Protein AF-A0A4Y2HXK1-F1 (afdb_monomer_lite)

pLDDT: mean 71.29, std 12.02, range [46.91, 94.69]

Foldseek 3Di:
DDDPPDDDDDPVRVVVVVVVVVVVVVVDDPPDCVVVPDPPPVQPPPPDDPVLSVLVVCVVVVVDDPVSNVVSVVVVVVVVVPD

Organism: Araneus ventricosus (NCBI:txid182803)

Sequence (83 aa):
MPQAYVEPLTYLELYSRRKAIVNISWRHPPAHSWYRSEGPGAAIRFKGVRTDQTALARLSSGHLKTSDSLALIRSSISAQSAT

Structure (mmCIF, N/CA/C/O backbone):
data_AF-A0A4Y2HXK1-F1
#
_entry.id   AF-A0A4Y2HXK1-F1
#
loop_
_atom_site.group_PDB
_atom_site.id
_atom_site.type_symbol
_atom_site.label_atom_id
_atom_site.label_alt_id
_atom_site.label_comp_id
_atom_site.label_asym_id
_atom_site.label_entity_id
_atom_site.label_seq_id
_atom_site.pdbx_PDB_ins_code
_atom_site.Cartn_x
_atom_site.Cartn_y
_atom_site.Cartn_z
_atom_site.occupancy
_atom_site.B_iso_or_equiv
_atom_site.auth_seq_id
_atom_site.auth_comp_id
_atom_site.auth_asym_id
_atom_site.auth_atom_id
_atom_site.pdbx_PDB_model_num
ATOM 1 N N . MET A 1 1 ? -40.530 -6.080 31.478 1.00 53.41 1 MET A N 1
ATOM 2 C CA . MET A 1 1 ? -39.310 -6.088 30.644 1.00 53.41 1 MET A CA 1
ATOM 3 C C . MET A 1 1 ? -38.162 -6.551 31.522 1.00 53.41 1 MET A C 1
ATOM 5 O O . MET A 1 1 ? -37.923 -5.876 32.516 1.00 53.41 1 MET A O 1
ATOM 9 N N . PRO A 1 2 ? -37.528 -7.710 31.275 1.00 58.94 2 PRO A N 1
ATOM 10 C CA . PRO A 1 2 ? -36.382 -8.123 32.076 1.00 58.94 2 PRO A CA 1
ATOM 11 C C . PRO A 1 2 ? -35.193 -7.212 31.747 1.00 58.94 2 PRO A C 1
ATOM 13 O O . PRO A 1 2 ? -34.739 -7.152 30.606 1.00 58.94 2 PRO A O 1
ATOM 16 N N . GLN A 1 3 ? -34.733 -6.462 32.746 1.00 60.47 3 GLN A N 1
ATOM 17 C CA . GLN A 1 3 ? -33.575 -5.583 32.641 1.00 60.47 3 GLN A CA 1
ATOM 18 C C . GLN A 1 3 ? -32.317 -6.461 32.666 1.00 60.47 3 GLN A C 1
ATOM 20 O O . GLN A 1 3 ? -31.952 -6.994 33.712 1.00 60.47 3 GLN A O 1
ATOM 25 N N . ALA A 1 4 ? -31.676 -6.661 31.514 1.00 65.06 4 ALA A N 1
ATOM 26 C CA . ALA A 1 4 ? -30.381 -7.328 31.459 1.00 65.06 4 ALA A CA 1
ATOM 27 C C . ALA A 1 4 ? -29.339 -6.412 32.114 1.00 65.06 4 ALA A C 1
ATOM 29 O O . ALA A 1 4 ? -29.029 -5.340 31.592 1.00 65.06 4 ALA A O 1
ATOM 30 N N . TYR A 1 5 ? -28.839 -6.810 33.282 1.00 61.53 5 TYR A N 1
ATOM 31 C CA . TYR A 1 5 ? -27.735 -6.124 33.939 1.00 61.53 5 TYR A CA 1
ATOM 32 C C . TYR A 1 5 ? -26.470 -6.395 33.119 1.00 61.53 5 TYR A C 1
ATOM 34 O O . TYR A 1 5 ? -25.970 -7.519 33.084 1.00 61.53 5 TYR A O 1
ATOM 42 N N . VAL A 1 6 ? -26.008 -5.393 32.372 1.00 69.44 6 VAL A N 1
ATOM 43 C CA . VAL A 1 6 ? -24.748 -5.475 31.630 1.00 69.44 6 VAL A CA 1
ATOM 44 C C . VAL A 1 6 ? -23.657 -4.993 32.572 1.00 69.44 6 VAL A C 1
ATOM 46 O O . VAL A 1 6 ? -23.508 -3.790 32.781 1.00 69.44 6 VAL A O 1
ATOM 49 N N . GLU A 1 7 ? -22.923 -5.935 33.160 1.00 74.31 7 GLU A N 1
ATOM 50 C CA . GLU A 1 7 ? -21.703 -5.633 33.910 1.00 74.31 7 GLU A CA 1
ATOM 51 C C . GLU A 1 7 ? -20.720 -4.865 33.005 1.00 74.31 7 GLU A C 1
ATOM 53 O O . GLU A 1 7 ? -20.397 -5.336 31.904 1.00 74.31 7 GLU A O 1
ATOM 58 N N . PRO A 1 8 ? -20.260 -3.667 33.410 1.00 77.50 8 PRO A N 1
ATOM 59 C CA . PRO A 1 8 ? -19.286 -2.906 32.645 1.00 77.50 8 PRO A CA 1
ATOM 60 C C . PRO A 1 8 ? -17.961 -3.669 32.548 1.00 77.50 8 PRO A C 1
ATOM 62 O O . PRO A 1 8 ? -17.351 -4.008 33.559 1.00 77.5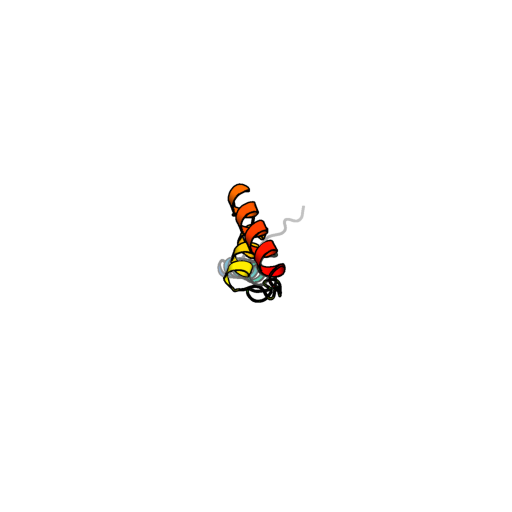0 8 PRO A O 1
ATOM 65 N N . LEU A 1 9 ? -17.490 -3.896 31.320 1.00 83.56 9 LEU A N 1
ATOM 66 C CA . LEU A 1 9 ? -16.171 -4.481 31.067 1.00 83.56 9 LEU A CA 1
ATOM 67 C C . LEU A 1 9 ? -15.080 -3.667 31.767 1.00 83.56 9 LEU A C 1
ATOM 69 O O . LEU A 1 9 ? -15.034 -2.436 31.675 1.00 83.56 9 LEU A O 1
ATOM 73 N N . THR A 1 10 ? -14.164 -4.377 32.416 1.00 89.56 10 THR A N 1
ATOM 74 C CA . THR A 1 10 ? -13.003 -3.777 33.066 1.00 89.56 10 THR A CA 1
ATOM 75 C C . THR A 1 10 ? -12.102 -3.085 32.037 1.00 89.56 10 THR A C 1
ATOM 77 O O . THR A 1 10 ? -12.088 -3.408 30.844 1.00 89.56 10 THR A O 1
ATOM 80 N N . TYR A 1 11 ? -11.291 -2.127 32.493 1.00 89.56 11 TYR A N 1
ATOM 81 C CA . TYR A 1 11 ? -10.366 -1.385 31.627 1.00 89.56 11 TYR A CA 1
ATOM 82 C C . TYR A 1 11 ? -9.451 -2.305 30.797 1.00 89.56 11 TYR A C 1
ATOM 84 O O . TYR A 1 11 ? -9.220 -2.058 29.610 1.00 89.56 11 TYR A O 1
ATOM 92 N N . LEU A 1 12 ? -8.958 -3.390 31.403 1.00 93.38 12 LEU A N 1
ATOM 93 C CA . LEU A 1 12 ? -8.051 -4.331 30.749 1.00 93.38 12 LEU A CA 1
ATOM 94 C C . LEU A 1 12 ? -8.739 -5.117 29.624 1.00 93.38 12 LEU A C 1
ATOM 96 O O . LEU A 1 12 ? -8.134 -5.357 28.577 1.00 93.38 12 LEU A O 1
ATOM 100 N N . GLU A 1 13 ? -10.008 -5.479 29.801 1.00 93.62 13 GLU A N 1
ATOM 101 C CA . GLU A 1 13 ? -10.791 -6.171 28.776 1.00 93.62 13 GLU A CA 1
ATOM 102 C C . GLU A 1 13 ? -11.083 -5.250 27.589 1.00 93.62 13 GLU A C 1
ATOM 104 O O . GLU A 1 13 ? -10.925 -5.651 26.433 1.00 93.62 13 GLU A O 1
ATOM 109 N N . LEU A 1 14 ? -11.421 -3.983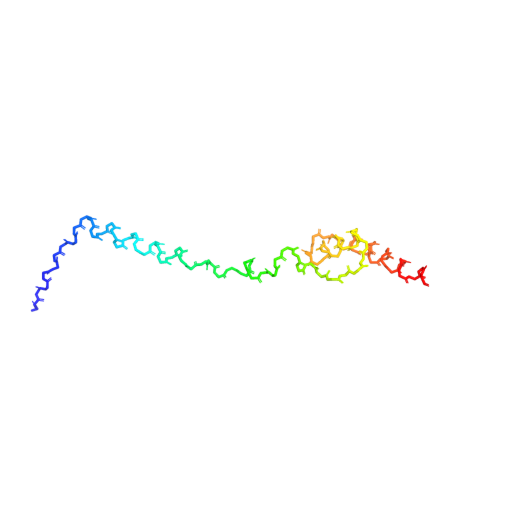 27.856 1.00 93.69 14 LEU A N 1
ATOM 110 C CA . LEU A 1 14 ? -11.610 -2.970 26.814 1.00 93.69 14 LEU A CA 1
ATOM 111 C C . LEU A 1 14 ? -10.317 -2.717 26.026 1.00 93.69 14 LEU A C 1
ATOM 113 O O . LEU A 1 14 ? -10.340 -2.667 24.790 1.00 93.69 14 LEU A O 1
ATOM 117 N N . TYR A 1 15 ? -9.184 -2.604 26.725 1.00 93.38 15 TYR A N 1
ATOM 118 C CA . TYR A 1 15 ? -7.868 -2.451 26.108 1.00 93.38 15 TYR A CA 1
ATOM 119 C C . TYR A 1 15 ? -7.516 -3.656 25.223 1.00 93.38 15 TYR A C 1
ATOM 121 O O . TYR A 1 15 ? -7.149 -3.491 24.055 1.00 93.38 15 TYR A O 1
ATOM 129 N N . SER A 1 16 ? -7.700 -4.870 25.748 1.00 93.12 16 SER A N 1
ATOM 130 C CA . SER A 1 16 ? -7.402 -6.120 25.041 1.00 93.12 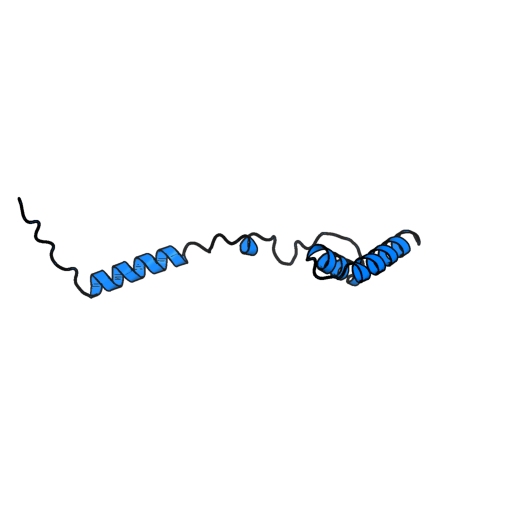16 SER A CA 1
ATOM 131 C C . SER A 1 16 ? -8.277 -6.290 23.800 1.00 93.12 16 SER A C 1
ATOM 133 O O . SER A 1 16 ? -7.771 -6.608 22.721 1.00 93.12 16 SER A O 1
ATOM 135 N N . ARG A 1 17 ? -9.575 -5.978 23.903 1.00 94.69 17 ARG A N 1
ATOM 136 C CA . ARG A 1 17 ? -10.512 -6.024 22.774 1.00 94.69 17 ARG A CA 1
ATOM 137 C C . ARG A 1 17 ? -10.120 -5.043 21.670 1.00 94.69 17 ARG A C 1
ATOM 139 O O . ARG A 1 17 ? -10.100 -5.417 20.499 1.00 94.69 17 ARG A O 1
ATOM 146 N N . ARG A 1 18 ? -9.751 -3.805 22.023 1.00 94.38 18 ARG A N 1
ATOM 147 C CA . ARG A 1 18 ? -9.284 -2.806 21.046 1.00 94.38 18 ARG A CA 1
ATOM 148 C C . ARG A 1 18 ? -7.998 -3.265 20.354 1.00 94.38 18 ARG A C 1
ATOM 150 O O . ARG A 1 18 ? -7.894 -3.166 19.133 1.00 94.38 18 ARG A O 1
ATOM 157 N N . LYS A 1 19 ? -7.036 -3.804 21.108 1.00 93.75 19 LYS A N 1
ATOM 158 C CA . LYS A 1 19 ? -5.783 -4.344 20.557 1.00 93.75 19 LYS A CA 1
ATOM 159 C C . LYS A 1 19 ? -6.017 -5.522 19.614 1.00 93.75 19 LYS A C 1
ATOM 161 O O . LYS A 1 19 ? -5.359 -5.577 18.578 1.00 93.75 19 LYS A O 1
ATOM 166 N N . ALA A 1 20 ? -6.949 -6.420 19.931 1.00 93.56 20 ALA A N 1
ATOM 167 C CA . ALA A 1 20 ? -7.296 -7.546 19.069 1.00 93.56 20 ALA A CA 1
ATOM 168 C C . ALA A 1 20 ? -7.843 -7.081 17.710 1.00 93.56 20 ALA A C 1
ATOM 170 O O . ALA A 1 20 ? -7.391 -7.569 16.678 1.00 93.56 20 ALA A O 1
ATOM 171 N N . ILE A 1 21 ? -8.737 -6.083 17.701 1.00 91.31 21 ILE A N 1
ATOM 172 C CA . ILE A 1 21 ? -9.286 -5.502 16.463 1.00 91.31 21 ILE A CA 1
ATOM 173 C C . ILE A 1 21 ? -8.167 -4.906 15.600 1.00 91.31 21 ILE A C 1
ATOM 175 O O . ILE A 1 21 ? -8.065 -5.224 14.419 1.00 91.31 21 ILE A O 1
ATOM 179 N N . VAL A 1 22 ? -7.281 -4.101 16.195 1.00 89.69 22 VAL A N 1
ATOM 180 C CA . VAL A 1 22 ? -6.142 -3.501 15.476 1.00 89.69 22 VAL A CA 1
ATOM 181 C C . VAL A 1 22 ? -5.204 -4.573 14.914 1.00 89.69 22 VAL A C 1
ATOM 183 O O . VAL A 1 22 ? -4.745 -4.459 13.781 1.00 89.69 22 VAL A O 1
ATOM 186 N N . ASN A 1 23 ? -4.943 -5.634 15.680 1.00 89.81 23 ASN A N 1
ATOM 187 C CA . ASN A 1 23 ? -4.083 -6.734 15.249 1.00 89.81 23 ASN A CA 1
ATOM 188 C C . ASN A 1 23 ? -4.678 -7.504 14.056 1.00 89.81 23 ASN A C 1
ATOM 190 O O . ASN A 1 23 ? -3.946 -7.881 13.146 1.00 89.81 23 ASN A O 1
ATOM 194 N N . ILE A 1 24 ? -6.000 -7.707 14.033 1.00 87.56 24 ILE A N 1
ATOM 195 C CA . ILE A 1 24 ? -6.699 -8.322 12.893 1.00 87.56 24 ILE A CA 1
ATOM 196 C C . ILE A 1 24 ? -6.589 -7.425 11.655 1.00 87.56 2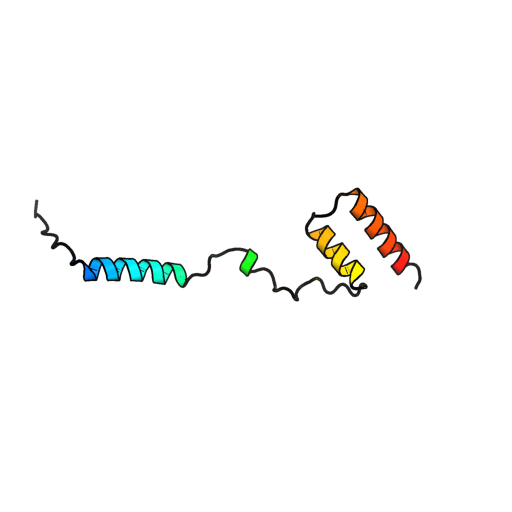4 ILE A C 1
ATOM 198 O O . ILE A 1 24 ? -6.240 -7.918 10.585 1.00 87.56 24 ILE A O 1
ATOM 202 N N . SER A 1 25 ? -6.797 -6.112 11.802 1.00 84.19 25 SER A N 1
ATOM 203 C CA . SER A 1 25 ? -6.645 -5.162 10.692 1.00 84.19 25 SER A CA 1
ATOM 204 C C . SER A 1 25 ? -5.228 -5.147 10.113 1.00 84.19 25 SER A C 1
ATOM 206 O O . SER A 1 25 ? -5.069 -4.989 8.910 1.00 84.19 25 SER A O 1
ATOM 208 N N . TRP A 1 26 ? -4.197 -5.345 10.942 1.00 80.31 26 TRP A N 1
ATOM 209 C CA . TRP A 1 26 ? -2.799 -5.374 10.491 1.00 80.31 26 TRP A CA 1
ATOM 210 C C . TRP A 1 26 ? -2.394 -6.676 9.792 1.00 80.31 26 TRP A C 1
ATOM 212 O O . TRP A 1 26 ? -1.441 -6.689 9.016 1.00 80.31 26 TRP A O 1
ATOM 222 N N . ARG A 1 27 ? -3.095 -7.784 10.064 1.00 83.12 27 ARG A N 1
ATOM 223 C CA . ARG A 1 27 ? -2.826 -9.083 9.422 1.00 83.12 27 ARG A CA 1
ATOM 224 C C . ARG A 1 27 ? -3.259 -9.128 7.964 1.00 83.12 27 ARG A C 1
ATOM 226 O O . ARG A 1 27 ? -2.734 -9.942 7.209 1.00 83.12 27 ARG A O 1
ATOM 233 N N . HIS A 1 28 ? -4.198 -8.277 7.571 1.00 76.50 28 HIS A N 1
ATOM 234 C CA . HIS A 1 28 ? -4.591 -8.139 6.182 1.00 76.50 28 HIS A CA 1
ATOM 235 C C . HIS A 1 28 ? -3.788 -6.999 5.558 1.00 76.50 28 HIS A C 1
ATOM 237 O O . HIS A 1 28 ? -4.086 -5.837 5.840 1.00 76.50 28 HIS A O 1
ATOM 243 N N . PRO A 1 29 ? -2.773 -7.290 4.716 1.00 69.69 29 PRO A N 1
ATOM 244 C CA . PRO A 1 29 ? -2.179 -6.235 3.918 1.00 69.69 29 PRO A CA 1
ATOM 245 C C . PRO A 1 29 ? -3.307 -5.569 3.122 1.00 69.69 29 PRO A C 1
ATOM 247 O O . PRO A 1 29 ? -4.190 -6.276 2.616 1.00 69.69 29 PRO A O 1
ATOM 250 N N . PRO A 1 30 ? -3.331 -4.228 3.039 1.00 71.50 30 PRO A N 1
ATOM 251 C CA . PRO A 1 30 ? -4.341 -3.540 2.258 1.00 71.50 30 PRO A CA 1
ATOM 252 C C . PRO A 1 30 ? -4.344 -4.140 0.856 1.00 71.50 30 PRO A C 1
ATOM 254 O O . PRO A 1 30 ? -3.282 -4.351 0.264 1.00 71.50 30 PRO A O 1
ATOM 257 N N . ALA A 1 31 ? -5.537 -4.446 0.345 1.00 67.81 31 ALA A N 1
ATOM 258 C CA . ALA A 1 31 ? -5.740 -4.966 -1.001 1.00 67.81 31 ALA A CA 1
ATOM 259 C C . ALA A 1 31 ? -5.466 -3.855 -2.026 1.00 67.81 31 ALA A C 1
ATOM 261 O O . ALA A 1 31 ? -6.348 -3.407 -2.750 1.00 67.81 31 ALA A O 1
ATOM 262 N N . HIS A 1 32 ? -4.236 -3.351 -2.041 1.00 70.31 32 HIS A N 1
ATOM 263 C CA . HIS A 1 32 ? -3.796 -2.340 -2.971 1.00 70.31 32 HIS A CA 1
ATOM 264 C C . HIS A 1 32 ? -3.185 -3.049 -4.169 1.00 70.31 32 HIS A C 1
ATOM 266 O O . HIS A 1 32 ? -2.248 -3.838 -4.036 1.00 70.31 32 HIS A O 1
ATOM 272 N N . SER A 1 33 ? -3.692 -2.727 -5.357 1.00 68.19 33 SER A N 1
ATOM 273 C CA . SER A 1 33 ? -3.154 -3.191 -6.641 1.00 68.19 33 SER A CA 1
ATOM 274 C C . SER A 1 33 ? -1.645 -2.949 -6.781 1.00 68.19 33 SER A C 1
ATOM 276 O O . SER A 1 33 ? -0.968 -3.706 -7.467 1.00 68.19 33 SER A O 1
ATOM 278 N N . TRP A 1 34 ? -1.106 -1.959 -6.062 1.00 64.69 34 TRP A N 1
ATOM 279 C CA . TRP A 1 34 ? 0.321 -1.644 -5.980 1.00 64.69 34 TRP A CA 1
ATOM 280 C C . TRP A 1 34 ? 1.179 -2.754 -5.353 1.00 64.69 34 TRP A C 1
ATOM 282 O O . TRP A 1 34 ? 2.346 -2.874 -5.693 1.00 64.69 34 TRP A O 1
ATOM 292 N N . TYR A 1 35 ? 0.625 -3.584 -4.462 1.00 64.62 35 TYR A N 1
ATOM 293 C CA . TYR A 1 35 ? 1.333 -4.756 -3.918 1.00 64.62 35 TYR A CA 1
ATOM 294 C C . TYR A 1 35 ? 1.168 -5.998 -4.810 1.00 64.62 35 TYR A C 1
ATOM 296 O O . TYR A 1 35 ? 1.833 -7.011 -4.612 1.00 64.62 35 TYR A O 1
ATOM 304 N N . ARG A 1 36 ? 0.253 -5.927 -5.788 1.00 64.38 36 ARG A N 1
ATOM 305 C CA . ARG A 1 36 ? 0.026 -6.951 -6.815 1.00 64.38 36 ARG A CA 1
ATOM 306 C C . ARG A 1 36 ? 0.785 -6.688 -8.110 1.00 64.38 36 ARG A C 1
ATOM 308 O O . ARG A 1 36 ? 0.734 -7.551 -8.984 1.00 64.38 36 ARG A O 1
ATOM 315 N N . SER A 1 37 ? 1.435 -5.533 -8.268 1.00 63.91 37 SER A N 1
ATOM 316 C CA . SER A 1 37 ? 2.311 -5.334 -9.415 1.00 63.91 37 SER A CA 1
ATOM 317 C C . SER A 1 37 ? 3.438 -6.354 -9.320 1.00 63.91 37 SER A C 1
ATOM 319 O O . SER A 1 37 ? 4.044 -6.544 -8.262 1.00 63.91 37 SER A O 1
ATOM 321 N N . GLU A 1 38 ? 3.660 -7.082 -10.413 1.00 66.25 38 GLU A N 1
ATOM 322 C CA . GLU A 1 38 ? 4.815 -7.958 -10.516 1.00 66.25 38 GLU A CA 1
ATOM 323 C C . GLU A 1 38 ? 6.049 -7.120 -10.162 1.00 66.25 38 GLU A C 1
ATOM 325 O O . GLU A 1 38 ? 6.185 -5.989 -10.637 1.00 66.25 38 GLU A O 1
ATOM 330 N N . GLY A 1 39 ? 6.868 -7.614 -9.227 1.00 64.94 39 GLY A N 1
ATOM 331 C CA . GLY A 1 39 ? 7.911 -6.818 -8.583 1.00 64.94 39 GLY A CA 1
ATOM 332 C C . GLY A 1 39 ? 8.865 -6.142 -9.580 1.00 64.94 39 GLY A C 1
ATOM 333 O O . GLY A 1 39 ? 8.838 -6.445 -10.770 1.00 64.94 39 GLY A O 1
ATOM 334 N N . PRO A 1 40 ? 9.781 -5.274 -9.117 1.00 62.78 40 PRO A N 1
ATOM 335 C CA . PRO A 1 40 ? 10.626 -4.413 -9.963 1.00 62.78 40 PRO A CA 1
ATOM 336 C C . PRO A 1 40 ? 11.441 -5.099 -11.086 1.00 62.78 40 PRO A C 1
ATOM 338 O O . PRO A 1 40 ? 12.064 -4.410 -11.887 1.00 62.78 40 PRO A O 1
ATOM 341 N N . GLY A 1 41 ? 11.460 -6.436 -11.150 1.00 57.50 41 GLY A N 1
ATOM 342 C CA . GLY A 1 41 ? 12.071 -7.249 -12.206 1.00 57.50 41 GLY A CA 1
ATOM 343 C C . GLY A 1 41 ? 11.131 -7.729 -13.322 1.00 57.50 41 GLY A C 1
ATOM 344 O O . GLY A 1 41 ? 11.612 -8.328 -14.277 1.00 57.50 41 GLY A O 1
ATOM 345 N N . ALA A 1 42 ? 9.825 -7.463 -13.252 1.00 57.84 42 ALA A N 1
ATOM 346 C CA . ALA A 1 42 ? 8.870 -7.776 -14.321 1.00 57.84 42 ALA A CA 1
ATOM 347 C C . ALA A 1 42 ? 8.765 -6.672 -15.383 1.00 57.84 42 ALA A C 1
ATOM 349 O O . ALA A 1 42 ? 7.855 -6.662 -16.213 1.00 57.84 42 ALA A O 1
ATOM 350 N N . ALA A 1 43 ? 9.715 -5.731 -15.375 1.00 60.94 43 ALA A N 1
ATOM 351 C CA . ALA A 1 43 ? 9.909 -4.821 -16.485 1.00 60.94 43 ALA A CA 1
ATOM 352 C C . ALA A 1 43 ? 10.070 -5.653 -17.767 1.00 60.94 43 ALA A C 1
ATOM 354 O O . ALA A 1 43 ? 11.026 -6.412 -17.919 1.00 60.94 43 ALA A O 1
ATOM 355 N N . ILE A 1 44 ? 9.055 -5.532 -18.624 1.00 61.44 44 ILE A N 1
ATOM 356 C CA . ILE A 1 44 ? 8.923 -6.001 -20.004 1.00 61.44 44 ILE A CA 1
ATOM 357 C C . ILE A 1 44 ? 10.282 -6.450 -20.560 1.00 61.44 44 ILE A C 1
ATOM 359 O O . ILE A 1 44 ? 11.187 -5.623 -20.681 1.00 61.44 44 ILE A O 1
ATOM 363 N N . ARG A 1 45 ? 10.415 -7.745 -20.908 1.00 63.06 45 ARG A N 1
ATOM 364 C CA . ARG A 1 45 ? 11.606 -8.399 -21.511 1.00 63.06 45 ARG A CA 1
ATOM 365 C C . ARG A 1 45 ? 11.950 -7.845 -22.908 1.00 63.06 45 ARG A C 1
ATOM 367 O O . ARG A 1 45 ? 12.190 -8.595 -23.851 1.00 63.06 45 ARG A O 1
ATOM 374 N N . PHE A 1 46 ? 11.949 -6.531 -23.072 1.00 60.31 46 PHE A N 1
ATOM 375 C CA . PHE A 1 46 ? 12.387 -5.840 -24.263 1.00 60.31 46 PHE A CA 1
ATOM 376 C C . PHE A 1 46 ? 13.916 -5.898 -24.300 1.00 60.31 46 PHE A C 1
ATOM 378 O O . PHE A 1 46 ? 14.582 -5.308 -23.450 1.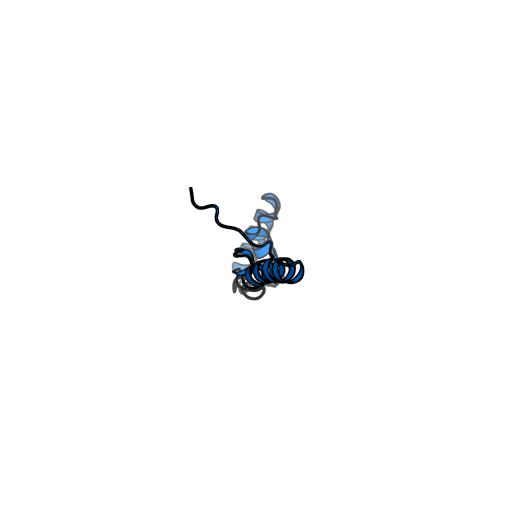00 60.31 46 PHE A O 1
ATOM 385 N N . LYS A 1 47 ? 14.489 -6.619 -25.271 1.00 65.56 47 LYS A N 1
ATOM 386 C CA . LYS A 1 47 ? 15.945 -6.700 -25.513 1.00 65.56 47 LYS A CA 1
ATOM 387 C C . LYS A 1 47 ? 16.501 -5.408 -26.152 1.00 65.56 47 LYS A C 1
ATOM 389 O O . LYS A 1 47 ? 17.318 -5.473 -27.061 1.00 65.56 47 LYS A O 1
ATOM 394 N N . GLY A 1 48 ? 16.016 -4.244 -25.733 1.00 64.88 48 GLY A N 1
ATOM 395 C CA . GLY A 1 48 ? 16.569 -2.952 -26.137 1.00 64.88 48 GLY A CA 1
ATOM 396 C C . GLY A 1 48 ? 17.763 -2.563 -25.275 1.00 64.88 48 GLY A C 1
ATOM 397 O O . GLY A 1 48 ? 17.981 -3.134 -24.202 1.00 64.88 48 GLY A O 1
ATOM 398 N N . VAL A 1 49 ? 18.518 -1.557 -25.715 1.00 72.12 49 VAL A N 1
ATOM 399 C CA . VAL A 1 49 ? 19.563 -0.951 -24.882 1.00 72.12 49 VAL A CA 1
ATOM 400 C C . VAL A 1 49 ? 18.896 -0.370 -23.626 1.00 72.12 49 VAL A C 1
ATOM 402 O O . VAL A 1 49 ? 17.717 -0.011 -23.641 1.00 72.12 49 VAL A O 1
ATOM 405 N N . ARG A 1 50 ? 19.623 -0.271 -22.506 1.00 73.31 50 ARG A N 1
ATOM 406 C CA . ARG A 1 50 ? 19.103 0.260 -21.224 1.00 73.31 50 ARG A CA 1
ATOM 407 C C . ARG A 1 50 ? 18.353 1.596 -21.386 1.00 73.31 50 ARG A C 1
ATOM 409 O O . ARG A 1 50 ? 17.401 1.873 -20.651 1.00 73.31 50 ARG A O 1
ATOM 416 N N . THR A 1 51 ? 18.767 2.412 -22.353 1.00 71.50 51 THR A N 1
ATOM 417 C CA . THR A 1 51 ? 18.115 3.666 -22.755 1.00 71.50 51 THR A CA 1
ATOM 418 C C . THR A 1 51 ? 16.709 3.448 -23.307 1.00 71.50 51 THR A C 1
ATOM 420 O O . THR A 1 51 ? 15.785 4.131 -22.873 1.00 71.50 51 THR A O 1
ATOM 423 N N . ASP A 1 52 ? 16.521 2.460 -24.178 1.00 73.06 52 ASP A N 1
ATOM 424 C CA . ASP A 1 52 ? 15.239 2.148 -24.816 1.00 73.06 52 ASP A CA 1
ATOM 425 C C . ASP A 1 52 ? 14.256 1.543 -23.814 1.00 73.06 52 ASP A C 1
ATOM 427 O O . ASP A 1 52 ? 13.079 1.890 -23.804 1.00 73.06 52 ASP A O 1
ATOM 431 N N . GLN A 1 53 ? 14.745 0.695 -22.903 1.00 76.38 53 GLN A N 1
ATOM 432 C CA . GLN A 1 53 ? 13.935 0.162 -21.803 1.00 76.38 53 GLN A CA 1
ATOM 433 C C . GLN A 1 53 ? 13.434 1.283 -20.884 1.00 76.38 53 GLN A C 1
ATOM 435 O O . GLN A 1 53 ? 12.258 1.329 -20.524 1.00 76.38 53 GLN A O 1
ATOM 440 N N . THR A 1 54 ? 14.319 2.222 -20.534 1.00 73.00 54 THR A N 1
ATOM 441 C CA . THR A 1 54 ? 13.970 3.380 -19.698 1.00 73.00 54 THR A CA 1
ATOM 442 C C . THR A 1 54 ? 12.977 4.295 -20.413 1.00 73.00 54 THR A C 1
ATOM 444 O O . THR A 1 54 ? 12.036 4.798 -19.800 1.00 73.00 54 THR A O 1
ATOM 447 N N . ALA A 1 55 ? 13.165 4.505 -21.713 1.00 73.62 55 ALA A N 1
ATOM 448 C CA . ALA A 1 55 ? 12.272 5.299 -22.539 1.00 73.62 55 ALA A CA 1
ATOM 449 C C . ALA A 1 55 ? 10.879 4.666 -22.671 1.00 73.62 55 ALA A C 1
ATOM 451 O O . ALA A 1 55 ? 9.880 5.356 -22.477 1.00 73.62 55 ALA A O 1
ATOM 452 N N . LEU A 1 56 ? 10.810 3.354 -22.911 1.00 73.56 56 LEU A N 1
ATOM 453 C CA . LEU A 1 56 ? 9.560 2.599 -22.975 1.00 73.56 56 LEU A CA 1
ATOM 454 C C . LEU A 1 56 ? 8.821 2.626 -21.632 1.00 73.56 56 LEU A C 1
ATOM 456 O O . LEU A 1 56 ? 7.625 2.886 -21.603 1.00 73.56 56 LEU A O 1
ATOM 460 N N . ALA A 1 57 ? 9.523 2.434 -20.512 1.00 73.44 57 ALA A N 1
ATOM 461 C CA . ALA A 1 57 ? 8.920 2.526 -19.182 1.00 73.44 57 ALA A CA 1
ATOM 462 C C . ALA A 1 57 ? 8.340 3.926 -18.905 1.00 73.44 57 ALA A C 1
ATOM 464 O O . ALA A 1 57 ? 7.243 4.051 -18.359 1.00 73.44 57 ALA A O 1
ATOM 465 N N . ARG A 1 58 ? 9.041 4.989 -19.325 1.00 77.06 58 ARG A N 1
ATOM 466 C CA . ARG A 1 58 ? 8.554 6.375 -19.217 1.00 77.06 58 ARG A CA 1
ATOM 467 C C . ARG A 1 58 ? 7.349 6.648 -20.119 1.00 77.06 58 ARG A C 1
ATOM 469 O O . ARG A 1 58 ? 6.445 7.368 -19.697 1.00 77.06 58 ARG A O 1
ATOM 476 N N . LEU A 1 59 ? 7.320 6.059 -21.316 1.00 74.38 59 LEU A N 1
ATOM 477 C CA . LEU A 1 59 ? 6.181 6.125 -22.231 1.00 74.38 59 LEU A CA 1
ATOM 478 C C . LEU A 1 59 ? 4.954 5.407 -21.647 1.00 74.38 59 LEU A C 1
ATOM 480 O O . LEU A 1 59 ? 3.889 6.009 -21.571 1.00 74.38 59 LEU A O 1
ATOM 484 N N . SER A 1 60 ? 5.111 4.169 -21.165 1.00 69.25 60 SER A N 1
ATOM 485 C CA . SER A 1 60 ? 4.028 3.377 -20.559 1.00 69.25 60 SER A CA 1
ATOM 486 C C . SER A 1 60 ? 3.476 3.993 -19.272 1.00 69.25 60 SER A C 1
ATOM 488 O O . SER A 1 60 ? 2.298 3.837 -18.972 1.00 69.25 60 SER A O 1
ATOM 490 N N . SER A 1 61 ? 4.309 4.716 -18.520 1.00 76.19 61 SER A N 1
ATOM 491 C CA . SER A 1 61 ? 3.897 5.462 -17.322 1.00 76.19 61 SER A CA 1
ATOM 492 C C . SER A 1 61 ? 3.139 6.763 -17.652 1.00 76.19 61 SER A C 1
ATOM 494 O O . SER A 1 61 ? 2.623 7.429 -16.757 1.00 76.19 61 SER A O 1
ATOM 496 N N . GLY A 1 62 ? 3.070 7.163 -18.931 1.00 72.62 62 GLY A N 1
ATOM 497 C CA . GLY A 1 62 ? 2.401 8.398 -19.359 1.00 72.62 62 GLY A CA 1
ATOM 498 C C . GLY A 1 62 ? 3.116 9.677 -18.911 1.00 72.62 62 GLY A C 1
ATOM 499 O O . GLY A 1 62 ? 2.529 10.755 -18.927 1.00 72.62 62 GLY A O 1
ATOM 500 N N . HIS A 1 63 ? 4.381 9.570 -18.494 1.00 70.25 63 HIS A N 1
ATOM 501 C CA . HIS A 1 63 ? 5.148 10.684 -17.930 1.00 70.25 63 HIS A CA 1
ATOM 502 C C . HIS A 1 63 ? 5.908 11.502 -18.990 1.00 70.25 63 HIS A C 1
ATOM 504 O O . HIS A 1 63 ? 6.564 12.489 -18.663 1.00 70.25 63 HIS A O 1
ATOM 510 N N . LEU A 1 64 ? 5.845 11.102 -20.263 1.00 64.81 64 LEU A N 1
ATOM 511 C CA . LEU A 1 64 ? 6.443 11.837 -21.378 1.00 64.81 64 LEU A CA 1
ATOM 512 C C . LEU A 1 64 ? 5.384 12.673 -22.092 1.00 64.81 64 LEU A C 1
ATOM 514 O O . LEU A 1 64 ? 4.290 12.189 -22.381 1.00 64.81 64 LEU A O 1
ATOM 518 N N . LYS A 1 65 ? 5.729 13.920 -22.420 1.00 63.34 65 LYS A N 1
ATOM 519 C CA . LYS A 1 65 ? 4.921 14.750 -23.316 1.00 63.34 65 LYS A CA 1
ATOM 520 C C . LYS A 1 65 ? 4.948 14.133 -24.716 1.00 63.34 65 LYS A C 1
ATOM 522 O O . LYS A 1 65 ? 5.979 13.623 -25.143 1.00 63.34 65 LYS A O 1
ATOM 527 N N . THR A 1 66 ? 3.839 14.218 -25.450 1.00 58.50 66 THR A N 1
ATOM 528 C CA . THR A 1 66 ? 3.648 13.602 -26.779 1.00 58.50 66 THR A CA 1
ATOM 529 C C . THR A 1 66 ? 4.773 13.915 -27.780 1.00 58.50 66 THR A C 1
ATOM 531 O O . THR A 1 66 ? 5.097 13.087 -28.631 1.00 58.50 66 THR A O 1
ATOM 534 N N . SER A 1 67 ? 5.405 15.089 -27.670 1.00 63.59 67 SER A N 1
ATOM 535 C CA . SER A 1 67 ? 6.574 15.485 -28.470 1.00 63.59 67 SER A CA 1
ATOM 536 C C . SER A 1 67 ? 7.791 14.585 -28.245 1.00 63.59 67 SER A C 1
ATOM 538 O O . SER A 1 67 ? 8.477 14.211 -29.196 1.00 63.59 67 SER A O 1
ATOM 540 N N . ASP A 1 68 ? 8.025 14.199 -26.994 1.00 64.44 68 ASP A N 1
ATOM 541 C CA . ASP A 1 68 ? 9.198 13.440 -26.559 1.00 64.44 68 ASP A CA 1
ATOM 542 C C . ASP A 1 68 ? 9.015 11.952 -26.891 1.00 64.44 68 ASP A C 1
ATOM 544 O O . ASP A 1 68 ? 9.970 11.251 -27.232 1.00 64.44 68 ASP A O 1
ATOM 548 N N . SER A 1 69 ? 7.759 11.487 -26.890 1.00 62.41 69 SER A N 1
ATOM 549 C CA . SER A 1 69 ? 7.348 10.152 -27.336 1.00 62.41 69 SER A CA 1
ATOM 550 C C . SER A 1 69 ? 7.704 9.897 -28.806 1.00 62.41 69 SER A C 1
ATOM 552 O O . SER A 1 69 ? 8.204 8.828 -29.148 1.00 62.41 69 SER A O 1
ATOM 554 N N . LEU A 1 70 ? 7.475 10.879 -29.686 1.00 66.31 70 LEU A N 1
ATOM 555 C CA . LEU A 1 70 ? 7.705 10.734 -31.129 1.00 66.31 70 LEU A CA 1
ATOM 556 C C . LEU A 1 70 ? 9.194 10.690 -31.492 1.00 66.31 70 LEU A C 1
ATOM 558 O O . LEU A 1 70 ? 9.576 9.938 -32.389 1.00 66.31 70 LEU A O 1
ATOM 562 N N . ALA A 1 71 ? 10.037 11.461 -30.801 1.00 67.12 71 ALA A N 1
ATOM 563 C CA . ALA A 1 71 ? 11.486 11.424 -31.000 1.00 67.12 71 ALA A CA 1
ATOM 564 C C . ALA A 1 71 ? 12.070 10.048 -30.633 1.00 67.12 71 ALA A C 1
ATOM 566 O O . ALA A 1 71 ? 12.876 9.499 -31.384 1.00 67.12 71 ALA A O 1
ATOM 567 N N . LEU A 1 72 ? 11.590 9.460 -29.534 1.00 66.44 72 LEU A N 1
ATOM 568 C CA . LEU A 1 72 ? 11.977 8.122 -29.083 1.00 66.44 72 LEU A CA 1
ATOM 569 C C . LEU A 1 72 ? 11.498 7.006 -30.018 1.00 66.44 72 LEU A C 1
ATOM 571 O O . LEU A 1 72 ? 12.273 6.117 -30.361 1.00 66.44 72 LEU A O 1
ATOM 575 N N . ILE A 1 73 ? 10.246 7.064 -30.486 1.00 66.75 73 ILE A N 1
ATOM 576 C CA . ILE A 1 73 ? 9.725 6.090 -31.461 1.00 66.75 73 ILE A CA 1
ATOM 577 C C . ILE A 1 73 ? 10.575 6.111 -32.740 1.00 66.75 73 ILE A C 1
ATOM 579 O O . ILE A 1 73 ? 10.956 5.059 -33.253 1.00 66.75 73 ILE A O 1
ATOM 583 N N . ARG A 1 74 ? 10.936 7.304 -33.232 1.00 65.06 74 ARG A N 1
ATOM 584 C CA . ARG A 1 74 ? 11.782 7.457 -34.425 1.00 65.06 74 ARG A CA 1
ATOM 585 C C . ARG A 1 74 ? 13.191 6.894 -34.221 1.00 65.06 74 ARG A C 1
ATOM 587 O O . ARG A 1 74 ? 13.681 6.205 -35.115 1.00 65.06 74 ARG A O 1
ATOM 594 N N . SER A 1 75 ? 13.826 7.118 -33.065 1.00 62.91 75 SER A N 1
ATOM 595 C CA . SER A 1 75 ? 15.157 6.556 -32.788 1.00 62.91 75 SER A CA 1
ATOM 596 C C . SER A 1 75 ? 15.137 5.029 -32.688 1.00 62.91 75 SER A C 1
ATOM 598 O O . SER A 1 75 ? 16.028 4.373 -33.222 1.00 62.91 75 SER A O 1
ATOM 600 N N . SER A 1 76 ? 14.102 4.445 -32.075 1.00 62.12 76 SER A N 1
ATOM 601 C CA . SER A 1 76 ? 13.974 2.987 -31.954 1.00 62.12 76 SER A CA 1
ATOM 602 C C . SER A 1 76 ? 13.683 2.290 -33.289 1.00 62.12 76 SER A C 1
ATOM 604 O O . SER A 1 76 ? 14.154 1.173 -33.496 1.00 62.12 76 SER A O 1
ATOM 606 N N . ILE A 1 77 ? 12.944 2.929 -34.204 1.00 62.59 77 ILE A N 1
ATOM 607 C CA . ILE A 1 77 ? 12.717 2.414 -35.569 1.00 62.59 77 ILE A CA 1
ATOM 608 C C . ILE A 1 77 ? 14.003 2.511 -36.403 1.00 62.59 77 ILE A C 1
ATOM 610 O O . ILE A 1 77 ? 14.364 1.559 -37.098 1.00 62.59 77 ILE A O 1
ATOM 614 N N . SER A 1 78 ? 14.733 3.627 -36.296 1.00 58.50 78 SER A N 1
ATOM 615 C CA . SER A 1 78 ? 16.014 3.808 -36.992 1.00 58.50 78 SER A CA 1
ATOM 616 C C . SER A 1 78 ? 17.062 2.779 -36.559 1.00 58.50 78 SER A C 1
ATOM 618 O O . SER A 1 78 ? 17.818 2.304 -37.399 1.00 58.50 78 SER A O 1
ATOM 620 N N . ALA A 1 79 ? 17.097 2.410 -35.274 1.00 55.03 79 ALA A N 1
ATOM 621 C CA . ALA A 1 79 ? 18.030 1.411 -34.750 1.00 55.03 79 ALA A CA 1
ATOM 622 C C . ALA A 1 79 ? 17.714 -0.023 -35.221 1.00 55.03 79 ALA A C 1
ATOM 624 O O . ALA A 1 79 ? 18.630 -0.815 -35.405 1.00 55.03 79 ALA A O 1
ATOM 625 N N . GLN A 1 80 ? 16.436 -0.352 -35.450 1.00 53.47 80 GLN A N 1
ATOM 626 C CA . GLN A 1 80 ? 16.004 -1.664 -35.960 1.00 53.47 80 GLN A CA 1
ATOM 627 C C . GLN A 1 80 ? 16.195 -1.826 -37.474 1.00 53.47 80 GLN A C 1
ATOM 629 O O . GLN A 1 80 ? 16.234 -2.946 -37.964 1.00 53.47 80 GLN A O 1
ATOM 634 N N . SER A 1 81 ? 16.307 -0.720 -38.214 1.00 54.78 81 SER A N 1
ATOM 635 C CA . SER A 1 81 ? 16.471 -0.735 -39.676 1.00 54.78 81 SER A CA 1
ATOM 636 C C . SER A 1 81 ? 17.943 -0.798 -40.120 1.00 54.78 81 SER A C 1
ATOM 638 O O . SER A 1 81 ? 18.218 -0.817 -41.315 1.00 54.78 81 SER A O 1
ATOM 640 N N . ALA A 1 82 ? 18.887 -0.780 -39.170 1.00 52.34 82 ALA A N 1
ATOM 641 C 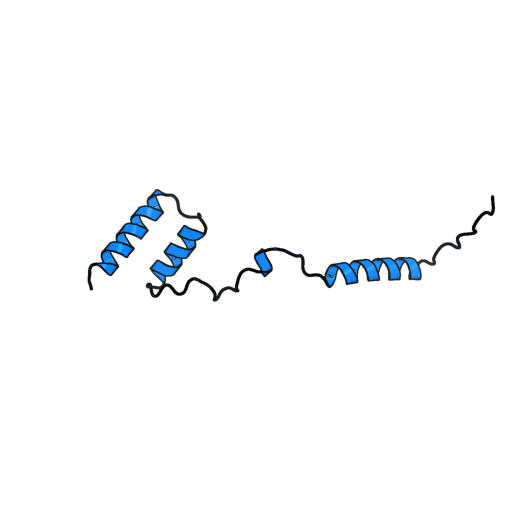CA . ALA A 1 82 ? 20.334 -0.758 -39.410 1.00 52.34 82 ALA A CA 1
ATOM 642 C C . ALA A 1 82 ? 21.016 -2.134 -39.223 1.00 52.34 82 ALA A C 1
ATOM 644 O O . ALA A 1 82 ? 22.242 -2.205 -39.136 1.00 52.34 82 ALA A O 1
ATOM 645 N N . THR A 1 83 ? 20.229 -3.211 -39.158 1.00 46.91 83 THR A N 1
ATOM 646 C CA . THR A 1 83 ? 20.661 -4.622 -39.096 1.00 46.91 83 THR A CA 1
ATOM 647 C C . THR A 1 83 ? 20.072 -5.396 -40.256 1.00 46.91 83 THR A C 1
ATOM 649 O O . THR A 1 83 ? 20.815 -6.199 -40.857 1.00 46.91 83 THR A O 1
#

Secondary structure (DSSP, 8-state):
------PPPPHHHHHHHHHHHHHHHHHS----GGGSSPPTT-S----S-HHHHHHHHHHHTT-S-HHHHHHHHHHHHHHHTT-

Radius of gyration: 28.16 Å; chains: 1; bounding box: 60×25×74 Å